Protein AF-A0AAP0B1M7-F1 (afdb_monomer_lite)

Radius of gyration: 27.4 Å; chains: 1; bounding box: 86×16×49 Å

Organism: NCBI:txid2320716

Sequence (120 aa):
MDHLMKEDKRSSLISQYDYFKKVPEESVANMFTRFSIIISELMGLDKKISLTEINNKILMCLPRSWDTRICAIRESRCQREITTKNHSRKLKSYELLLKTREPEDAMEKSSYSTKEKSIA

Secondary structure (DSSP, 8-state):
-HHHHHHHHHHHHHHHHHT----TTS-HHHHHHHHHHHHHHHHHTT----HHHHHHHHHHHS-GGGHHHHHHHHHHHHHHHHHHHHHHHHHHHHHHHHHT--S-----------------

Structure (mmCIF, N/CA/C/O backbone):
data_AF-A0AAP0B1M7-F1
#
_entry.id   AF-A0AAP0B1M7-F1
#
loop_
_atom_site.group_PDB
_atom_site.id
_atom_site.type_symbol
_atom_site.label_atom_id
_atom_site.label_alt_id
_atom_site.label_comp_id
_atom_site.label_asym_id
_atom_site.label_entity_id
_atom_site.label_seq_id
_atom_site.pdbx_PDB_ins_code
_atom_site.Cartn_x
_atom_site.Cartn_y
_atom_site.Cartn_z
_atom_site.occupancy
_atom_site.B_iso_or_equiv
_atom_site.auth_seq_id
_atom_site.auth_comp_id
_atom_site.auth_asym_id
_atom_site.auth_atom_id
_atom_site.pdbx_PDB_model_num
ATOM 1 N N . MET A 1 1 ? -27.618 2.652 20.403 1.00 57.16 1 MET A N 1
ATOM 2 C CA . MET A 1 1 ? -27.892 2.443 18.963 1.00 57.16 1 MET A CA 1
ATOM 3 C C . MET A 1 1 ? -26.771 3.006 18.094 1.00 57.16 1 MET A C 1
ATOM 5 O O . MET A 1 1 ? -26.334 2.310 17.188 1.00 57.16 1 MET A O 1
ATOM 9 N N . ASP A 1 2 ? -26.223 4.183 18.410 1.00 65.75 2 ASP A N 1
ATOM 10 C CA . ASP A 1 2 ? -25.216 4.862 17.571 1.00 65.75 2 ASP A CA 1
ATOM 11 C C . ASP A 1 2 ? -23.855 4.157 17.445 1.00 65.75 2 ASP A C 1
ATOM 13 O O . ASP A 1 2 ? -23.163 4.336 16.447 1.00 65.75 2 ASP A O 1
ATOM 17 N N . HIS A 1 3 ? -23.447 3.353 18.433 1.00 68.94 3 HIS A N 1
ATOM 18 C CA . HIS A 1 3 ? -22.153 2.658 18.389 1.00 68.94 3 HIS A CA 1
ATOM 19 C C . HIS A 1 3 ? -22.147 1.493 17.386 1.00 68.94 3 HIS A C 1
ATOM 21 O O . HIS A 1 3 ? -21.190 1.332 16.635 1.00 68.94 3 HIS A O 1
ATOM 27 N N . LEU A 1 4 ? -23.252 0.741 17.317 1.00 73.00 4 LEU A N 1
ATOM 28 C CA . LEU A 1 4 ? -23.401 -0.411 16.425 1.00 73.00 4 LEU A CA 1
ATOM 29 C C . LEU A 1 4 ? -23.435 0.033 14.953 1.00 73.00 4 LEU A C 1
ATOM 31 O O . LEU A 1 4 ? -22.738 -0.522 14.114 1.00 73.00 4 LEU A O 1
ATOM 35 N N . MET A 1 5 ? -24.135 1.136 14.661 1.00 75.06 5 MET A N 1
ATOM 36 C CA . MET A 1 5 ? -24.178 1.709 13.310 1.00 75.06 5 MET A CA 1
ATOM 37 C C . MET A 1 5 ? -22.813 2.231 12.838 1.00 75.06 5 MET A C 1
ATOM 39 O O . MET A 1 5 ? -22.479 2.126 11.656 1.00 75.06 5 MET A O 1
ATOM 43 N N . LYS A 1 6 ? -21.997 2.773 13.752 1.00 77.00 6 LYS A N 1
ATOM 44 C CA . LYS A 1 6 ? -20.619 3.190 13.445 1.00 77.00 6 LYS A CA 1
ATOM 45 C C . LYS A 1 6 ? -19.715 1.991 13.154 1.00 77.00 6 LYS A C 1
ATOM 47 O O . LYS A 1 6 ? -18.867 2.079 12.267 1.00 77.00 6 LYS A O 1
ATOM 52 N N . GLU A 1 7 ? -19.895 0.880 13.863 1.00 78.00 7 GLU A N 1
ATOM 53 C CA . GLU A 1 7 ? -19.150 -0.363 13.631 1.00 78.00 7 GLU A CA 1
ATOM 54 C C . GLU A 1 7 ? -19.550 -1.060 12.327 1.00 78.00 7 GLU A C 1
ATOM 56 O O . GLU A 1 7 ? -18.668 -1.484 11.574 1.00 78.00 7 GLU A O 1
ATOM 61 N N . ASP A 1 8 ? -20.840 -1.086 11.993 1.00 84.62 8 ASP A N 1
ATOM 62 C CA . ASP A 1 8 ? -21.336 -1.616 10.718 1.00 84.62 8 ASP A CA 1
ATOM 63 C C . ASP A 1 8 ? -20.825 -0.788 9.534 1.00 84.62 8 ASP A C 1
ATOM 65 O O . ASP A 1 8 ? -20.304 -1.324 8.548 1.00 84.62 8 ASP A O 1
ATOM 69 N N . LYS A 1 9 ? -20.882 0.546 9.652 1.00 85.25 9 LYS A N 1
ATOM 70 C CA . LYS A 1 9 ? -20.335 1.465 8.646 1.00 85.25 9 LYS A CA 1
ATOM 71 C C . LYS A 1 9 ? -18.826 1.274 8.484 1.00 85.25 9 LYS A C 1
ATOM 73 O O . LYS A 1 9 ? -18.341 1.215 7.353 1.00 85.25 9 LYS A O 1
ATOM 78 N N . ARG A 1 10 ? -18.087 1.113 9.588 1.00 83.94 10 ARG A N 1
ATOM 79 C CA . ARG A 1 10 ? -16.647 0.813 9.564 1.00 83.94 10 ARG A CA 1
ATOM 80 C C . ARG A 1 10 ? -16.371 -0.508 8.845 1.00 83.94 10 ARG A C 1
ATOM 82 O O . ARG A 1 10 ? -15.495 -0.546 7.987 1.00 83.94 10 ARG A O 1
ATOM 89 N N . SER A 1 11 ? -17.113 -1.567 9.155 1.00 86.19 11 SER A N 1
ATOM 90 C CA . SER A 1 11 ? -16.929 -2.895 8.549 1.00 86.19 11 SER A CA 1
ATOM 91 C C . SER A 1 11 ? -17.223 -2.893 7.045 1.00 86.19 11 SER A C 1
ATOM 93 O O . SER A 1 11 ? -16.469 -3.471 6.256 1.00 86.19 11 SER A O 1
ATOM 95 N N . SER A 1 12 ? -18.260 -2.162 6.626 1.00 89.25 12 SER A N 1
ATOM 96 C CA . SER A 1 12 ? -18.568 -1.937 5.209 1.00 89.25 12 SER A CA 1
ATOM 97 C C . SER A 1 12 ? -17.438 -1.191 4.491 1.00 89.25 12 SER A C 1
ATOM 99 O O . SER A 1 12 ? -16.990 -1.620 3.427 1.00 89.25 12 SER A O 1
ATOM 101 N N . LEU A 1 13 ? -16.911 -0.119 5.090 1.00 88.38 13 LEU A N 1
ATOM 102 C CA . LEU A 1 13 ? -15.799 0.648 4.519 1.00 88.38 13 LEU A CA 1
ATOM 103 C C . LEU A 1 13 ? -14.497 -0.150 4.449 1.00 88.38 13 LEU A C 1
ATOM 105 O O . LEU A 1 13 ? -13.771 -0.042 3.464 1.00 88.38 13 LEU A O 1
ATOM 109 N N . ILE A 1 14 ? -14.211 -0.976 5.459 1.00 85.69 14 ILE A N 1
ATOM 110 C CA . ILE A 1 14 ? -13.065 -1.893 5.440 1.00 85.69 14 ILE A CA 1
ATOM 111 C C . ILE A 1 14 ? -13.209 -2.887 4.291 1.00 85.69 14 ILE A C 1
ATOM 113 O O . ILE A 1 14 ? -12.255 -3.082 3.548 1.00 85.69 14 ILE A O 1
ATOM 117 N N . SER A 1 15 ? -14.402 -3.443 4.081 1.00 86.94 15 SER A N 1
ATOM 118 C CA . SER A 1 15 ? -14.649 -4.349 2.955 1.00 86.94 15 SER A CA 1
ATOM 119 C C . SER A 1 15 ? -14.455 -3.641 1.609 1.00 86.94 15 SER A C 1
ATOM 121 O O . SER A 1 15 ? -13.774 -4.157 0.725 1.00 86.94 15 SER A O 1
ATOM 123 N N . GLN A 1 16 ? -14.983 -2.423 1.452 1.00 86.06 16 GLN A N 1
ATOM 124 C CA . GLN A 1 16 ? -14.792 -1.624 0.233 1.00 86.06 16 GLN A CA 1
ATOM 125 C C . GLN A 1 16 ? -13.322 -1.274 -0.016 1.00 86.06 16 GLN A C 1
ATOM 127 O O . GLN A 1 16 ? -12.875 -1.291 -1.162 1.00 86.06 16 GLN A O 1
ATOM 132 N N . TYR A 1 17 ? -12.572 -0.983 1.047 1.00 85.12 17 TYR A N 1
ATOM 133 C CA . TYR A 1 17 ? -11.131 -0.778 0.994 1.00 85.12 17 TYR A CA 1
ATOM 134 C C . TYR A 1 17 ? -10.402 -2.064 0.593 1.00 85.12 17 TYR A C 1
ATOM 136 O O . TYR A 1 17 ? -9.534 -2.033 -0.279 1.00 85.12 17 TYR A O 1
ATOM 144 N N . ASP A 1 18 ? -10.761 -3.204 1.185 1.00 83.75 18 ASP A N 1
ATOM 145 C CA . ASP A 1 18 ? -10.053 -4.462 0.979 1.00 83.75 18 ASP A CA 1
ATOM 146 C C . ASP A 1 18 ? -10.199 -5.007 -0.434 1.00 83.75 18 ASP A C 1
ATOM 148 O O . ASP A 1 18 ? -9.187 -5.379 -1.038 1.00 83.75 18 ASP A O 1
ATOM 152 N N . TYR A 1 19 ? -11.413 -4.942 -0.979 1.00 84.50 19 TYR A N 1
ATOM 153 C CA . TYR A 1 19 ? -11.742 -5.359 -2.342 1.00 84.50 19 TYR A CA 1
ATOM 154 C C . TYR A 1 19 ? -11.628 -4.228 -3.375 1.00 84.50 19 TYR A C 1
ATOM 156 O O . TYR A 1 19 ? -12.064 -4.393 -4.521 1.00 84.50 19 TYR A O 1
ATOM 164 N N . PHE A 1 20 ? -11.052 -3.080 -2.999 1.00 85.81 20 PHE A N 1
ATOM 165 C CA . PHE A 1 20 ? -10.885 -1.961 -3.915 1.00 85.81 20 PHE A CA 1
ATOM 166 C C . PHE A 1 20 ? -10.052 -2.392 -5.125 1.00 85.81 20 PHE A C 1
ATOM 168 O O . PHE A 1 20 ? -8.954 -2.932 -4.998 1.00 85.81 20 PHE A O 1
ATOM 175 N N . LYS A 1 21 ? -10.569 -2.136 -6.323 1.00 82.94 21 LYS A N 1
ATOM 176 C CA . LYS A 1 21 ? -9.880 -2.408 -7.584 1.00 82.94 21 LYS A CA 1
ATOM 177 C C . LYS A 1 21 ? -10.177 -1.308 -8.582 1.00 82.94 21 LYS A C 1
ATOM 179 O O . LYS A 1 21 ? -11.229 -0.661 -8.505 1.00 82.94 21 LYS A O 1
ATOM 184 N N . LYS A 1 22 ? -9.259 -1.121 -9.529 1.00 82.94 22 LYS A N 1
ATOM 185 C CA . LYS A 1 22 ? -9.528 -0.252 -10.666 1.00 82.94 22 LYS A CA 1
ATOM 186 C C . LYS A 1 22 ? -10.651 -0.850 -11.524 1.00 82.94 22 LYS A C 1
ATOM 188 O O . LYS A 1 22 ? -10.590 -2.019 -11.907 1.00 82.94 22 LYS A O 1
ATOM 193 N N . VAL A 1 23 ? -11.649 -0.046 -11.862 1.00 85.19 23 VAL A N 1
ATOM 194 C CA . VAL A 1 23 ? -12.669 -0.374 -12.867 1.00 85.19 23 VAL A CA 1
ATOM 195 C C . VAL A 1 23 ? -12.048 -0.230 -14.269 1.00 85.19 23 VAL A C 1
ATOM 197 O O . VAL A 1 23 ? -11.315 0.732 -14.504 1.00 85.19 23 VAL A O 1
ATOM 200 N N . PRO A 1 24 ? -12.279 -1.148 -15.226 1.00 76.94 24 PRO A N 1
ATOM 201 C CA . PRO A 1 24 ? -11.624 -1.103 -16.539 1.00 76.94 24 PRO A CA 1
ATOM 202 C C . PRO A 1 24 ? -11.771 0.243 -17.266 1.00 76.94 24 PRO A C 1
ATOM 204 O O . PRO A 1 24 ? -10.777 0.773 -17.760 1.00 76.94 24 PRO A O 1
ATOM 207 N N . GLU A 1 25 ? -12.959 0.845 -17.210 1.00 85.12 25 GLU A N 1
ATOM 208 C CA . GLU A 1 25 ? -13.315 2.080 -17.928 1.00 85.12 25 GLU A CA 1
ATOM 209 C C . GLU A 1 25 ? -13.078 3.371 -17.132 1.00 85.12 25 GLU A C 1
ATOM 211 O O . GLU A 1 25 ? -13.220 4.468 -17.665 1.00 85.12 25 GLU A O 1
ATOM 216 N N . GLU A 1 26 ? -12.698 3.284 -15.854 1.00 86.12 26 GLU A N 1
ATOM 217 C CA . GLU A 1 26 ? -12.479 4.498 -15.067 1.00 86.12 26 GLU A CA 1
ATOM 218 C C . GLU A 1 26 ? -11.101 5.117 -15.321 1.00 86.12 26 GLU A C 1
ATOM 220 O O . GLU A 1 26 ? -10.097 4.419 -15.522 1.00 86.12 26 GLU A O 1
ATOM 225 N N . SER A 1 27 ? -11.034 6.445 -15.227 1.00 86.94 27 SER A N 1
ATOM 226 C CA . SER A 1 27 ? -9.765 7.164 -15.198 1.00 86.94 27 SER A CA 1
ATOM 227 C C . SER A 1 27 ? -9.036 6.927 -13.871 1.00 86.94 27 SER A C 1
ATOM 229 O O . SER A 1 27 ? -9.647 6.716 -12.822 1.00 86.94 27 SER A O 1
ATOM 231 N N . VAL A 1 28 ? -7.703 7.011 -13.897 1.00 83.12 28 VAL A N 1
ATOM 232 C CA . VAL A 1 28 ? -6.883 6.924 -12.678 1.00 83.12 28 VAL A CA 1
ATOM 233 C C . VAL A 1 28 ? -7.276 8.023 -11.681 1.00 83.12 28 VAL A C 1
ATOM 235 O O . VAL A 1 28 ? -7.379 7.749 -10.493 1.00 83.12 28 VAL A O 1
ATOM 238 N N . ALA A 1 29 ? -7.590 9.234 -12.151 1.00 86.38 29 ALA A N 1
ATOM 239 C CA . ALA A 1 29 ? -8.076 10.315 -11.292 1.00 86.38 29 ALA A CA 1
ATOM 240 C C . ALA A 1 29 ? -9.373 9.933 -10.557 1.00 86.38 29 ALA A C 1
ATOM 242 O O . ALA A 1 29 ? -9.457 10.090 -9.341 1.00 86.38 29 ALA A O 1
ATOM 243 N N . ASN A 1 30 ? -10.346 9.347 -11.263 1.00 88.50 30 ASN A N 1
ATOM 244 C CA . ASN A 1 30 ? -11.603 8.906 -10.655 1.00 88.50 30 ASN A CA 1
ATOM 245 C C . ASN A 1 30 ? -11.376 7.766 -9.654 1.00 88.50 30 ASN A C 1
ATOM 247 O O . ASN A 1 30 ? -11.981 7.765 -8.582 1.00 88.50 30 ASN A O 1
ATOM 251 N N . MET A 1 31 ? -10.466 6.835 -9.961 1.00 89.06 31 MET A N 1
ATOM 252 C CA . MET A 1 31 ? -10.035 5.797 -9.021 1.00 89.06 31 MET A CA 1
ATOM 253 C C . MET A 1 31 ? -9.477 6.418 -7.729 1.00 89.06 31 MET A C 1
ATOM 255 O O . MET A 1 31 ? -9.899 6.031 -6.639 1.00 89.06 31 MET A O 1
ATOM 259 N N . PHE A 1 32 ? -8.573 7.399 -7.832 1.00 86.50 32 PHE A N 1
ATOM 260 C CA . PHE A 1 32 ? -8.017 8.094 -6.666 1.00 86.50 32 PHE A CA 1
ATOM 261 C C . PHE A 1 32 ? -9.093 8.837 -5.871 1.00 86.50 32 PHE A C 1
ATOM 263 O O . PHE A 1 32 ? -9.092 8.745 -4.649 1.00 86.50 32 PHE A O 1
ATOM 270 N N . THR A 1 33 ? -10.042 9.509 -6.525 1.00 90.81 33 THR A N 1
ATOM 271 C CA . THR A 1 33 ? -11.149 10.188 -5.832 1.00 90.81 33 THR A CA 1
ATOM 272 C C . THR A 1 33 ? -11.993 9.206 -5.017 1.00 90.81 33 THR A C 1
ATOM 274 O O . THR A 1 33 ? -12.229 9.451 -3.834 1.00 90.81 33 THR A O 1
ATOM 277 N N . ARG A 1 34 ? -12.390 8.060 -5.595 1.00 91.25 34 ARG A N 1
ATOM 278 C CA . ARG A 1 34 ? -13.138 7.017 -4.862 1.00 91.25 34 ARG A CA 1
ATOM 279 C C . ARG A 1 34 ? -12.338 6.476 -3.676 1.00 91.25 34 ARG A C 1
ATOM 281 O O . ARG A 1 34 ? -12.892 6.280 -2.599 1.00 91.25 34 ARG A O 1
ATOM 288 N N . PHE A 1 35 ? -11.037 6.257 -3.863 1.00 88.88 35 PHE A N 1
ATOM 289 C CA . PHE A 1 35 ? -10.157 5.768 -2.805 1.00 88.88 35 PHE A CA 1
ATOM 290 C C . PHE A 1 35 ? -9.993 6.788 -1.668 1.00 88.88 35 PHE A C 1
ATOM 292 O O . PHE A 1 35 ? -10.107 6.427 -0.498 1.00 88.88 35 PHE A O 1
ATOM 299 N N . SER A 1 36 ? -9.796 8.066 -1.999 1.00 89.12 36 SER A N 1
ATOM 300 C CA . SER A 1 36 ? -9.684 9.154 -1.024 1.00 89.12 36 SER A CA 1
ATOM 301 C C . SER A 1 36 ? -10.942 9.292 -0.174 1.00 89.12 36 SER A C 1
ATOM 303 O O . SER A 1 36 ? -10.824 9.458 1.035 1.00 89.12 36 SER A O 1
ATOM 305 N N . ILE A 1 37 ? -12.134 9.145 -0.765 1.00 91.12 37 ILE A N 1
ATOM 306 C CA . ILE A 1 37 ? -13.402 9.161 -0.018 1.00 91.12 37 ILE A CA 1
ATOM 307 C C . ILE A 1 37 ? -13.424 8.045 1.038 1.00 91.12 37 ILE A C 1
ATOM 309 O O . ILE A 1 37 ? -13.704 8.315 2.203 1.00 91.12 37 ILE A O 1
ATOM 313 N N . ILE A 1 38 ? -13.047 6.813 0.670 1.00 89.69 38 ILE A N 1
ATOM 314 C CA . ILE A 1 38 ? -12.998 5.673 1.604 1.00 89.69 38 ILE A CA 1
ATOM 315 C C . ILE A 1 38 ? -12.008 5.937 2.749 1.00 89.69 38 ILE A C 1
ATOM 317 O O . ILE A 1 38 ? -12.326 5.679 3.911 1.00 89.69 38 ILE A O 1
ATOM 321 N N . ILE A 1 39 ? -10.819 6.469 2.445 1.00 88.56 39 ILE A N 1
ATOM 322 C CA . ILE A 1 39 ? -9.815 6.816 3.463 1.00 88.56 39 ILE A CA 1
ATOM 323 C C . ILE A 1 39 ? -10.331 7.911 4.396 1.00 88.56 39 ILE A C 1
ATOM 325 O O . ILE A 1 39 ? -10.220 7.769 5.612 1.00 88.56 39 ILE A O 1
ATOM 329 N N . SER A 1 40 ? -10.912 8.979 3.852 1.00 88.88 40 SER A N 1
ATOM 330 C CA . SER A 1 40 ? -11.475 10.076 4.639 1.00 88.88 40 SER A CA 1
ATOM 331 C C . SER A 1 40 ? -12.584 9.595 5.574 1.00 88.88 40 SER A C 1
ATOM 333 O O . SER A 1 40 ? -12.577 9.960 6.749 1.00 88.88 40 SER A O 1
ATOM 335 N N . GLU A 1 41 ? -13.486 8.728 5.100 1.00 89.25 41 GLU A N 1
ATOM 336 C CA . GLU A 1 41 ? -14.525 8.137 5.950 1.00 89.25 41 GLU A CA 1
ATOM 337 C C . GLU A 1 41 ? -13.933 7.227 7.040 1.00 89.25 41 GLU A C 1
ATOM 339 O O . GLU A 1 41 ? -14.367 7.287 8.190 1.00 89.25 41 GLU A O 1
ATOM 344 N N . LEU A 1 42 ? -12.909 6.423 6.729 1.00 88.56 42 LEU A N 1
ATOM 345 C CA . LEU A 1 42 ? -12.241 5.572 7.723 1.00 88.56 42 LEU A CA 1
ATOM 346 C C . LEU A 1 42 ? -11.501 6.388 8.793 1.00 88.56 42 LEU A C 1
ATOM 348 O O . LEU A 1 42 ? -11.600 6.063 9.978 1.00 88.56 42 LEU A O 1
ATOM 352 N N . MET A 1 43 ? -10.793 7.450 8.401 1.00 85.75 43 MET A N 1
ATOM 353 C CA . MET A 1 43 ? -10.129 8.357 9.344 1.00 85.75 43 MET A CA 1
ATOM 354 C C . MET A 1 43 ? -11.141 9.096 10.226 1.00 85.75 43 MET A C 1
ATOM 356 O O . MET A 1 43 ? -10.898 9.258 11.419 1.00 85.75 43 MET A O 1
ATOM 360 N N . GLY A 1 44 ? -12.296 9.481 9.671 1.00 85.06 44 GLY A N 1
ATOM 361 C CA . GLY A 1 44 ? -13.404 10.074 10.429 1.00 85.06 44 GLY A CA 1
ATOM 362 C C . GLY A 1 44 ? -14.042 9.128 11.456 1.00 85.06 44 GLY A C 1
ATOM 363 O O . GLY A 1 44 ? -14.724 9.585 12.368 1.00 85.06 44 GLY A O 1
ATOM 364 N N . LEU A 1 45 ? -13.795 7.818 11.345 1.00 85.62 45 LEU A N 1
ATOM 365 C CA . LEU A 1 45 ? -14.216 6.784 12.299 1.00 85.62 45 LEU A CA 1
ATOM 366 C C . LEU A 1 45 ? -13.090 6.367 13.267 1.00 85.62 45 LEU A C 1
ATOM 368 O O . LEU A 1 45 ? -13.110 5.240 13.780 1.00 85.62 45 LEU A O 1
ATOM 372 N N . ASP A 1 46 ? -12.116 7.256 13.496 1.00 80.62 46 ASP A N 1
ATOM 373 C CA . ASP A 1 46 ? -10.946 7.074 14.3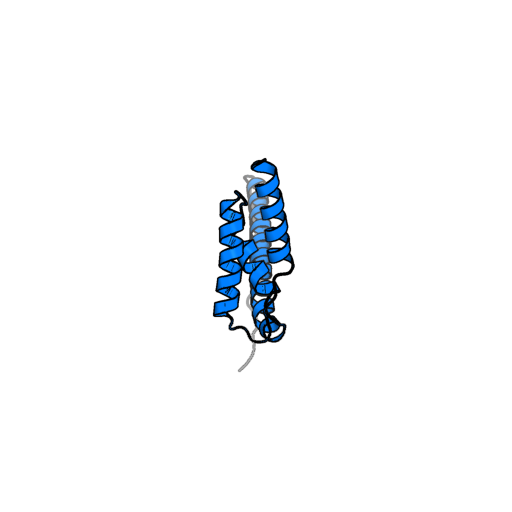72 1.00 80.62 46 ASP A CA 1
ATOM 374 C C . ASP A 1 46 ? -9.973 5.962 13.933 1.00 80.62 46 ASP A C 1
ATOM 376 O O . ASP A 1 46 ? -9.138 5.480 14.707 1.00 80.62 46 ASP A O 1
ATOM 380 N N . LYS A 1 47 ? -10.025 5.538 12.662 1.00 78.69 47 LYS A N 1
ATOM 381 C CA . LYS A 1 47 ? -9.038 4.591 12.136 1.00 78.69 47 LYS A CA 1
ATOM 382 C C . LYS A 1 47 ? -7.761 5.334 11.748 1.00 78.69 47 LYS A C 1
ATOM 384 O O . LYS A 1 47 ? -7.737 6.104 10.791 1.00 78.69 47 LYS A O 1
ATOM 389 N N . LYS A 1 48 ? -6.664 5.046 12.447 1.00 81.19 48 LYS A N 1
ATOM 390 C CA . LYS A 1 48 ? -5.328 5.510 12.052 1.00 81.19 48 LYS A CA 1
ATOM 391 C C . LYS A 1 48 ? -4.833 4.668 10.880 1.00 81.19 48 LYS A C 1
ATOM 393 O O . LYS A 1 48 ? -4.525 3.495 11.059 1.00 81.19 48 LYS A O 1
ATOM 398 N N . ILE A 1 49 ? -4.772 5.269 9.696 1.00 80.50 49 ILE A N 1
ATOM 399 C CA . ILE A 1 49 ? -4.179 4.661 8.502 1.00 80.50 49 ILE A CA 1
ATOM 400 C C . ILE A 1 49 ? -2.927 5.462 8.160 1.00 80.50 49 ILE A C 1
ATOM 402 O O . ILE A 1 49 ? -2.986 6.682 8.000 1.00 80.50 49 ILE A O 1
ATOM 406 N N . SER A 1 50 ? -1.781 4.794 8.072 1.00 84.25 50 SER A N 1
ATOM 407 C CA . SER A 1 50 ? -0.535 5.460 7.704 1.00 84.25 50 SER A CA 1
ATOM 408 C C . SER A 1 50 ? -0.475 5.749 6.201 1.00 84.25 50 SER A C 1
ATOM 410 O O . SER A 1 50 ? -1.003 5.005 5.372 1.00 84.25 50 SER A O 1
ATOM 412 N N . LEU A 1 51 ? 0.257 6.799 5.821 1.00 78.88 51 LEU A N 1
ATOM 413 C CA . LEU A 1 51 ? 0.499 7.125 4.411 1.00 78.88 51 LEU A CA 1
ATOM 414 C C . LEU A 1 51 ? 1.181 5.967 3.655 1.00 78.88 51 LEU A C 1
ATOM 416 O O . LEU A 1 51 ? 0.956 5.772 2.463 1.00 78.88 51 LEU A O 1
ATOM 420 N N . THR A 1 52 ? 1.998 5.171 4.347 1.00 77.44 52 THR A N 1
ATOM 421 C CA . THR A 1 52 ? 2.642 3.977 3.784 1.00 77.44 52 THR A CA 1
ATOM 422 C C . THR A 1 52 ? 1.623 2.896 3.427 1.00 77.44 52 THR A C 1
ATOM 424 O O . THR A 1 52 ? 1.706 2.329 2.339 1.00 77.44 52 THR A O 1
ATOM 427 N N . GLU A 1 53 ? 0.644 2.631 4.296 1.00 83.00 53 GLU A N 1
ATOM 428 C CA . GLU A 1 53 ? -0.428 1.660 4.028 1.00 83.00 53 GLU A CA 1
ATOM 429 C C . GLU A 1 53 ? -1.316 2.102 2.864 1.00 83.00 53 GLU A C 1
ATOM 431 O O . GLU A 1 53 ? -1.583 1.303 1.967 1.00 83.00 53 GLU A O 1
ATOM 436 N N . ILE A 1 54 ? -1.693 3.385 2.834 1.00 83.56 54 ILE A N 1
ATOM 437 C CA . ILE A 1 54 ? -2.455 4.009 1.740 1.00 83.56 54 ILE A CA 1
ATOM 438 C C . ILE A 1 54 ? -1.722 3.807 0.410 1.00 83.56 54 ILE A C 1
ATOM 440 O O . ILE A 1 54 ? -2.295 3.283 -0.546 1.00 83.56 54 ILE A O 1
ATOM 444 N N . ASN A 1 55 ? -0.435 4.163 0.360 1.00 81.50 55 ASN A N 1
ATOM 445 C CA . ASN A 1 55 ? 0.377 4.020 -0.847 1.00 81.50 55 ASN A CA 1
ATOM 446 C C . ASN A 1 55 ? 0.484 2.559 -1.288 1.00 81.50 55 ASN A C 1
ATOM 448 O O . ASN A 1 55 ? 0.268 2.256 -2.458 1.00 81.50 55 ASN A O 1
ATOM 452 N N . ASN A 1 56 ? 0.767 1.639 -0.363 1.00 81.94 56 ASN A N 1
ATOM 453 C CA . ASN A 1 56 ? 0.857 0.217 -0.688 1.00 81.94 56 ASN A CA 1
ATOM 454 C C . ASN A 1 56 ? -0.464 -0.324 -1.243 1.00 81.94 56 ASN A C 1
ATOM 456 O O . ASN A 1 56 ? -0.445 -1.081 -2.213 1.00 81.94 56 ASN A O 1
ATOM 460 N N . LYS A 1 57 ? -1.604 0.091 -0.682 1.00 83.12 57 LYS A N 1
ATOM 461 C CA . LYS A 1 57 ? -2.913 -0.364 -1.150 1.00 83.12 57 LYS A CA 1
ATOM 462 C C . LYS A 1 57 ? -3.216 0.125 -2.562 1.00 83.12 57 LYS A C 1
ATOM 464 O O . LYS A 1 57 ? -3.566 -0.690 -3.408 1.00 83.12 57 LYS A O 1
ATOM 469 N N . ILE A 1 58 ? -2.996 1.407 -2.854 1.00 82.06 58 ILE A N 1
ATOM 470 C CA . ILE A 1 58 ? -3.204 1.966 -4.202 1.00 82.06 58 ILE A CA 1
ATOM 471 C C . ILE A 1 58 ? -2.359 1.225 -5.239 1.00 82.06 58 ILE A C 1
ATOM 473 O O . ILE A 1 58 ? -2.853 0.886 -6.314 1.00 82.06 58 ILE A O 1
A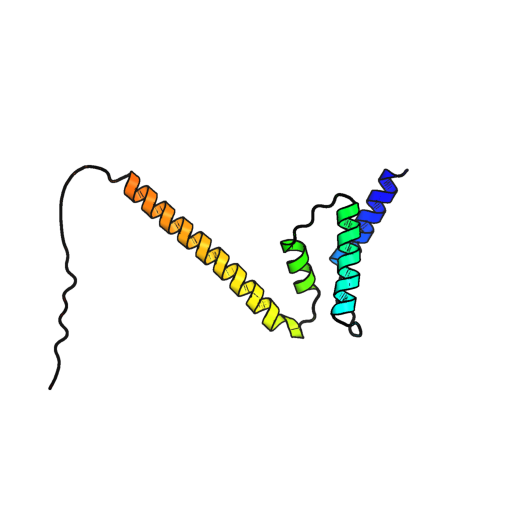TOM 477 N N . LEU A 1 59 ? -1.107 0.919 -4.893 1.00 77.88 59 LEU A N 1
ATOM 478 C CA . LEU A 1 59 ? -0.208 0.163 -5.760 1.00 77.88 59 LEU A CA 1
ATOM 479 C C . LEU A 1 59 ? -0.717 -1.264 -6.040 1.00 77.88 59 LEU A C 1
ATOM 481 O O . LEU A 1 59 ? -0.492 -1.765 -7.137 1.00 77.88 59 LEU A O 1
ATOM 485 N N . MET A 1 60 ? -1.425 -1.903 -5.099 1.00 78.12 60 MET A N 1
ATOM 486 C CA . MET A 1 60 ? -2.035 -3.232 -5.292 1.00 78.12 60 MET A CA 1
ATOM 487 C C . MET A 1 60 ? -3.330 -3.202 -6.116 1.00 78.12 60 MET A C 1
ATOM 489 O O . MET A 1 60 ? -3.698 -4.210 -6.713 1.00 78.12 60 MET A O 1
ATOM 493 N N . CYS A 1 61 ? -4.030 -2.068 -6.149 1.00 79.12 61 CYS A N 1
ATOM 494 C CA . CYS A 1 61 ? -5.311 -1.928 -6.845 1.00 79.12 61 CYS A CA 1
ATOM 495 C C . CYS A 1 61 ? -5.166 -1.572 -8.337 1.00 79.12 61 CYS A C 1
ATOM 497 O O . CYS A 1 61 ? -6.163 -1.576 -9.067 1.00 79.12 61 CYS A O 1
ATOM 499 N N . LEU A 1 62 ? -3.951 -1.233 -8.785 1.00 75.38 62 LEU A N 1
ATOM 500 C CA . LEU A 1 62 ? -3.644 -0.896 -10.174 1.00 75.38 62 LEU A CA 1
ATOM 501 C C . LEU A 1 62 ? -3.440 -2.164 -11.030 1.00 75.38 62 LEU A C 1
ATOM 503 O O . LEU A 1 62 ? -2.887 -3.154 -10.556 1.00 75.38 62 LEU A O 1
ATOM 507 N N . PRO A 1 63 ? -3.878 -2.161 -12.304 1.00 67.25 63 PRO A N 1
ATOM 508 C CA . PRO A 1 63 ? -3.764 -3.320 -13.186 1.00 67.25 63 PRO A CA 1
ATOM 509 C C . PRO A 1 63 ? -2.308 -3.664 -13.527 1.00 67.25 63 PRO A C 1
ATOM 511 O O . PRO A 1 63 ? -1.436 -2.796 -13.566 1.00 67.25 63 PRO A O 1
ATOM 514 N N . ARG A 1 64 ? -2.077 -4.935 -13.885 1.00 61.69 64 ARG A N 1
ATOM 515 C CA . ARG A 1 64 ? -0.752 -5.545 -14.111 1.00 61.69 64 ARG A CA 1
ATOM 516 C C . ARG A 1 64 ? 0.139 -4.816 -15.133 1.00 61.69 64 ARG A C 1
ATOM 518 O O . ARG A 1 64 ? 1.357 -4.884 -15.075 1.00 61.69 64 ARG A O 1
ATOM 525 N N . SER A 1 65 ? -0.455 -4.047 -16.040 1.00 61.81 65 SER A N 1
ATOM 526 C CA . SER A 1 65 ? 0.255 -3.150 -16.967 1.00 61.81 65 SER A CA 1
ATOM 527 C C . SER A 1 65 ? 1.085 -2.053 -16.273 1.00 61.81 65 SER A C 1
ATOM 529 O O . SER A 1 65 ? 2.010 -1.510 -16.870 1.00 61.81 65 SER A O 1
ATOM 531 N N . TRP A 1 66 ? 0.765 -1.708 -15.022 1.00 64.81 66 TRP A N 1
ATOM 532 C CA . TRP A 1 66 ? 1.537 -0.776 -14.188 1.00 64.81 66 TRP A CA 1
ATOM 533 C C . TRP A 1 66 ? 2.529 -1.500 -13.260 1.00 64.81 66 TRP A C 1
ATOM 535 O O . TRP A 1 66 ? 3.391 -0.857 -12.659 1.00 64.81 66 TRP A O 1
ATOM 545 N N . ASP A 1 67 ? 2.450 -2.830 -13.190 1.00 61.53 67 ASP A N 1
ATOM 546 C CA . ASP A 1 67 ? 3.168 -3.686 -12.240 1.00 61.53 67 ASP A CA 1
ATOM 547 C C . ASP A 1 67 ? 4.683 -3.603 -12.423 1.00 61.53 67 ASP A C 1
ATOM 549 O O . ASP A 1 67 ? 5.398 -3.489 -11.443 1.00 61.53 67 ASP A O 1
ATOM 553 N N . THR A 1 68 ? 5.206 -3.516 -13.652 1.00 59.44 68 THR A N 1
ATOM 554 C CA . THR A 1 68 ? 6.664 -3.417 -13.880 1.00 59.44 68 THR A CA 1
ATOM 555 C C . THR A 1 68 ? 7.277 -2.165 -13.241 1.00 59.44 68 THR A C 1
ATOM 557 O O . THR A 1 68 ? 8.335 -2.237 -12.616 1.00 59.44 68 THR A O 1
ATOM 560 N N . ARG A 1 69 ? 6.602 -1.009 -13.337 1.00 64.31 69 ARG A N 1
ATOM 561 C CA . ARG A 1 69 ? 7.070 0.238 -12.702 1.00 64.31 69 ARG A CA 1
ATOM 562 C C . ARG A 1 69 ? 6.847 0.216 -11.191 1.00 64.31 69 ARG A C 1
ATOM 564 O O . ARG A 1 69 ? 7.701 0.680 -10.441 1.00 64.31 69 ARG A O 1
ATOM 571 N N . ILE A 1 70 ? 5.730 -0.346 -10.738 1.00 65.62 70 ILE A N 1
ATOM 572 C CA . ILE A 1 70 ? 5.389 -0.447 -9.315 1.00 65.62 70 ILE A CA 1
ATOM 573 C C . ILE A 1 70 ? 6.304 -1.436 -8.582 1.00 65.62 70 ILE A C 1
ATOM 575 O O . ILE A 1 70 ? 6.799 -1.113 -7.503 1.00 65.62 70 ILE A O 1
ATOM 579 N N . CYS A 1 71 ? 6.592 -2.593 -9.177 1.00 62.75 71 CYS A N 1
ATOM 580 C CA . CYS A 1 71 ? 7.548 -3.579 -8.685 1.00 62.75 71 CYS A CA 1
ATOM 581 C C . CYS A 1 71 ? 8.941 -2.968 -8.543 1.00 62.75 71 CYS A C 1
ATOM 583 O O . CYS A 1 71 ? 9.514 -3.065 -7.464 1.00 62.75 71 CYS A O 1
ATOM 585 N N . ALA A 1 72 ? 9.434 -2.235 -9.547 1.00 67.50 72 ALA A N 1
ATOM 586 C CA . ALA A 1 72 ? 10.721 -1.540 -9.452 1.00 67.50 72 ALA A CA 1
ATOM 587 C C . ALA A 1 72 ? 10.757 -0.505 -8.304 1.00 67.50 72 ALA A C 1
ATOM 589 O O . ALA A 1 72 ? 11.750 -0.385 -7.578 1.00 67.50 72 ALA A O 1
ATOM 590 N N . ILE A 1 73 ? 9.658 0.222 -8.073 1.00 72.06 73 ILE A N 1
ATOM 591 C CA . ILE A 1 73 ? 9.538 1.157 -6.940 1.00 72.06 73 ILE A CA 1
ATOM 592 C C . ILE A 1 73 ? 9.533 0.405 -5.597 1.00 72.06 73 ILE A C 1
ATOM 594 O O . ILE A 1 73 ? 10.161 0.856 -4.635 1.00 72.06 73 ILE A O 1
ATOM 598 N N . ARG A 1 74 ? 8.853 -0.743 -5.513 1.00 67.19 74 ARG A N 1
ATOM 599 C CA . ARG A 1 74 ? 8.801 -1.578 -4.300 1.00 67.19 74 ARG A CA 1
ATOM 600 C C . ARG A 1 74 ? 10.156 -2.210 -3.990 1.00 67.19 74 ARG A C 1
ATOM 602 O O . ARG A 1 74 ? 10.613 -2.151 -2.849 1.00 67.19 74 ARG A O 1
ATOM 609 N N . GLU A 1 75 ? 10.805 -2.761 -5.006 1.00 69.00 75 GLU A N 1
ATOM 610 C CA . GLU A 1 75 ? 12.094 -3.439 -4.904 1.00 69.00 75 GLU A CA 1
ATOM 611 C C . GLU A 1 75 ? 13.209 -2.459 -4.528 1.00 69.00 75 GLU A C 1
ATOM 613 O O . GLU A 1 75 ? 13.935 -2.702 -3.567 1.00 69.00 75 GLU A O 1
ATOM 618 N N . SER A 1 76 ? 13.258 -1.279 -5.155 1.00 71.19 76 SER A N 1
ATOM 619 C CA . SER A 1 76 ? 14.220 -0.226 -4.792 1.00 71.19 76 SER A CA 1
ATOM 620 C C . SER A 1 76 ? 14.014 0.336 -3.376 1.00 71.19 76 SER A C 1
ATOM 622 O O . SER A 1 76 ? 14.984 0.692 -2.702 1.00 71.19 76 SER A O 1
ATOM 624 N N . ARG A 1 77 ? 12.771 0.421 -2.872 1.00 73.94 77 ARG A N 1
ATOM 625 C CA . ARG A 1 77 ? 12.507 0.785 -1.464 1.00 73.94 77 ARG A CA 1
ATOM 626 C C . ARG A 1 77 ? 12.985 -0.304 -0.502 1.00 73.94 77 ARG A C 1
ATOM 628 O O . ARG A 1 77 ? 13.732 0.012 0.420 1.00 73.94 77 ARG A O 1
ATOM 635 N N . CYS A 1 78 ? 12.629 -1.563 -0.753 1.00 65.69 78 CYS A N 1
ATOM 636 C CA . CYS A 1 78 ? 13.051 -2.695 0.076 1.00 65.69 78 CYS A CA 1
ATOM 637 C C . CYS A 1 78 ? 14.584 -2.839 0.099 1.00 65.69 78 CYS A C 1
ATOM 639 O O . CYS A 1 78 ? 15.189 -2.969 1.163 1.00 65.69 78 CYS A O 1
ATOM 641 N N . GLN A 1 79 ? 15.238 -2.705 -1.058 1.00 70.44 79 GLN A N 1
ATOM 642 C CA . GLN A 1 79 ? 16.694 -2.744 -1.178 1.00 70.44 79 GLN A CA 1
ATOM 643 C C . GLN A 1 79 ? 17.371 -1.610 -0.396 1.00 70.44 79 GLN A C 1
ATOM 645 O O . GLN A 1 79 ? 18.366 -1.855 0.292 1.00 70.44 79 GLN A O 1
ATOM 650 N N . ARG A 1 80 ? 16.826 -0.383 -0.430 1.00 72.94 80 ARG A N 1
ATOM 651 C CA . ARG A 1 80 ? 17.317 0.739 0.394 1.00 72.94 80 ARG A CA 1
ATOM 652 C C . ARG A 1 80 ? 17.157 0.480 1.892 1.00 72.94 80 ARG A C 1
ATOM 654 O O . ARG A 1 80 ? 18.075 0.788 2.655 1.00 72.94 80 ARG A O 1
ATOM 661 N N . GLU A 1 81 ? 16.046 -0.115 2.321 1.00 73.38 81 GLU A N 1
ATOM 662 C CA . GLU A 1 81 ? 15.826 -0.479 3.728 1.00 73.38 81 GLU A CA 1
ATOM 663 C C . GLU A 1 81 ? 16.782 -1.582 4.202 1.00 73.38 81 GLU A C 1
ATOM 665 O O . GLU A 1 81 ? 17.379 -1.454 5.274 1.00 73.38 81 GLU A O 1
ATOM 670 N N . ILE A 1 82 ? 16.980 -2.636 3.400 1.00 79.75 82 ILE A N 1
ATOM 671 C CA . ILE A 1 82 ? 17.942 -3.716 3.680 1.00 79.75 82 ILE A CA 1
ATOM 672 C C . ILE A 1 82 ? 19.361 -3.147 3.761 1.00 79.75 82 ILE A C 1
ATOM 674 O O . ILE A 1 82 ? 20.089 -3.423 4.714 1.00 79.75 82 ILE A O 1
ATOM 678 N N . THR A 1 83 ? 19.736 -2.302 2.801 1.00 86.06 83 THR A N 1
ATOM 679 C CA . THR A 1 83 ? 21.055 -1.660 2.750 1.00 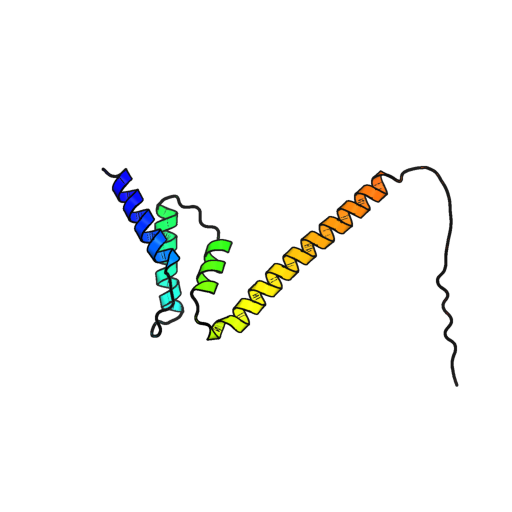86.06 83 THR A CA 1
ATOM 680 C C . THR A 1 83 ? 21.294 -0.790 3.984 1.00 86.06 83 THR A C 1
ATOM 682 O O . THR A 1 83 ? 22.318 -0.930 4.650 1.00 86.06 83 THR A O 1
ATOM 685 N N . THR A 1 84 ? 20.319 0.039 4.365 1.00 83.75 84 THR A N 1
ATOM 686 C CA . THR A 1 84 ? 20.390 0.884 5.571 1.00 83.75 84 THR A CA 1
ATOM 687 C C . THR A 1 84 ? 20.517 0.051 6.850 1.00 83.75 84 THR A C 1
ATOM 689 O O . THR A 1 84 ? 21.391 0.321 7.679 1.00 83.75 84 THR A O 1
ATOM 692 N N . LYS A 1 85 ? 19.704 -1.003 7.010 1.00 86.81 85 LYS A N 1
ATOM 693 C CA . LYS A 1 85 ? 19.787 -1.924 8.161 1.00 86.81 85 LYS A CA 1
ATOM 694 C C . LYS A 1 85 ? 21.142 -2.637 8.222 1.00 86.81 85 LYS A C 1
ATOM 696 O O . LYS A 1 85 ? 21.716 -2.765 9.304 1.00 86.81 85 LYS A O 1
ATOM 701 N N . ASN A 1 86 ? 21.679 -3.056 7.077 1.00 87.75 86 ASN A N 1
ATOM 702 C CA . ASN A 1 86 ? 22.986 -3.707 6.985 1.00 87.75 86 ASN A CA 1
ATOM 703 C C . ASN A 1 86 ? 24.129 -2.756 7.347 1.00 87.75 86 ASN A C 1
ATOM 705 O O . ASN A 1 86 ? 25.018 -3.145 8.104 1.00 87.75 86 ASN A O 1
ATOM 709 N N . HIS A 1 87 ? 24.093 -1.511 6.867 1.00 86.44 87 HIS A N 1
ATOM 710 C CA . HIS A 1 87 ? 25.065 -0.490 7.257 1.00 86.44 87 HIS A CA 1
ATOM 711 C C . HIS A 1 87 ? 25.004 -0.198 8.756 1.00 86.44 87 HIS A C 1
ATOM 713 O O . HIS A 1 87 ? 26.038 -0.226 9.418 1.00 86.44 87 HIS A O 1
ATOM 719 N N . SER A 1 88 ? 23.806 -0.016 9.317 1.00 89.81 88 SER A N 1
ATOM 720 C CA . SER A 1 88 ? 23.639 0.193 10.760 1.00 89.81 88 SER A CA 1
ATOM 721 C C . SER A 1 88 ? 24.188 -0.980 11.578 1.00 89.81 88 SER A C 1
ATOM 723 O O . SER A 1 88 ? 24.892 -0.763 12.561 1.00 89.81 88 SER A O 1
ATOM 725 N N . ARG A 1 89 ? 23.937 -2.228 11.155 1.00 91.06 89 ARG A N 1
ATOM 726 C CA . ARG A 1 89 ? 24.490 -3.420 11.816 1.00 91.06 89 ARG A CA 1
ATOM 727 C C . ARG A 1 89 ? 26.021 -3.427 11.775 1.00 91.06 89 ARG A C 1
ATOM 729 O O . ARG A 1 89 ? 26.635 -3.624 12.816 1.00 91.06 89 ARG A O 1
ATOM 736 N N . LYS A 1 90 ? 26.629 -3.168 10.609 1.00 91.38 90 LYS A N 1
ATOM 737 C CA . LYS A 1 90 ? 28.095 -3.094 10.461 1.00 91.38 90 LYS A CA 1
ATOM 738 C C . LYS A 1 90 ? 28.706 -2.009 11.351 1.00 91.38 90 LYS A C 1
ATOM 740 O O . LYS A 1 90 ? 29.693 -2.273 12.028 1.00 91.38 90 LYS A O 1
ATOM 745 N N . LEU A 1 91 ? 28.098 -0.822 11.389 1.00 90.75 91 LEU A N 1
ATOM 746 C CA . LEU A 1 91 ? 28.557 0.286 12.230 1.00 90.75 91 LEU A CA 1
ATOM 747 C C . LEU A 1 91 ? 28.472 -0.054 13.720 1.00 90.75 91 LEU A C 1
ATOM 749 O O . LEU A 1 91 ? 29.438 0.169 14.436 1.00 90.75 91 LEU A O 1
ATOM 753 N N . LYS A 1 92 ? 27.372 -0.667 14.175 1.00 90.62 92 LYS A N 1
ATOM 754 C CA . LYS A 1 92 ? 27.232 -1.121 15.570 1.00 90.62 92 LYS A CA 1
ATOM 755 C C . LYS A 1 92 ? 28.271 -2.178 15.948 1.00 90.62 92 LYS A C 1
ATOM 757 O O . LYS A 1 92 ? 28.804 -2.138 17.051 1.00 90.62 92 LYS A O 1
ATOM 762 N N . SER A 1 93 ? 28.576 -3.112 15.044 1.00 89.69 93 SER A N 1
ATOM 763 C CA . SER A 1 93 ? 29.646 -4.095 15.259 1.00 89.69 93 SER A CA 1
ATOM 764 C C . SER A 1 93 ? 31.019 -3.431 15.372 1.00 89.69 93 SER A C 1
ATOM 766 O O . SER A 1 93 ? 31.815 -3.825 16.220 1.00 89.69 93 SER A O 1
ATOM 768 N N . TYR A 1 94 ? 31.286 -2.410 14.556 1.00 87.94 94 TYR A N 1
ATOM 769 C CA . TYR A 1 94 ? 32.525 -1.640 14.631 1.00 87.94 94 TYR A CA 1
ATOM 770 C C . TYR A 1 94 ? 32.612 -0.809 15.919 1.00 87.94 94 TYR A C 1
ATOM 772 O O . TYR A 1 94 ? 33.637 -0.823 16.589 1.00 87.94 94 TYR A O 1
ATOM 780 N N . GLU A 1 95 ? 31.523 -0.152 16.318 1.00 89.62 95 GLU A N 1
ATOM 781 C CA . GLU A 1 95 ? 31.437 0.595 17.577 1.00 89.62 95 GLU A CA 1
ATOM 782 C C . GLU A 1 95 ? 31.683 -0.310 18.796 1.00 89.62 95 GLU 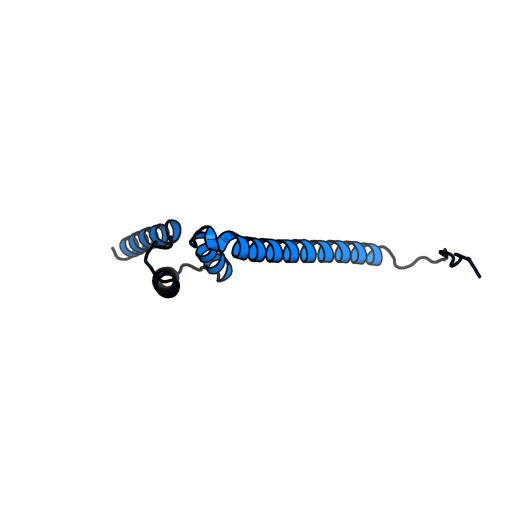A C 1
ATOM 784 O O . GLU A 1 95 ? 32.402 0.077 19.715 1.00 89.62 95 GLU A O 1
ATOM 789 N N . LEU A 1 96 ? 31.137 -1.532 18.798 1.00 87.00 96 LEU A N 1
ATOM 790 C CA . LEU A 1 96 ? 31.392 -2.513 19.855 1.00 87.00 96 LEU A CA 1
ATOM 791 C C . LEU A 1 96 ? 32.869 -2.926 19.901 1.00 87.00 96 LEU A C 1
ATOM 793 O O . LEU A 1 96 ? 33.445 -2.972 20.984 1.00 87.00 96 LEU A O 1
ATOM 797 N N . LEU A 1 97 ? 33.481 -3.169 18.737 1.00 84.25 97 LEU A N 1
ATOM 798 C CA . LEU A 1 97 ? 34.903 -3.502 18.633 1.00 84.25 97 LEU A CA 1
ATOM 799 C C . LEU A 1 97 ? 35.795 -2.372 19.167 1.00 84.25 97 LEU A C 1
ATOM 801 O O . LEU A 1 97 ? 36.772 -2.647 19.863 1.00 84.25 97 LEU A O 1
ATOM 805 N N . LEU A 1 98 ? 35.448 -1.117 18.866 1.00 82.44 98 LEU A N 1
ATOM 806 C CA . LEU A 1 98 ? 36.145 0.058 19.390 1.00 82.44 98 LEU A CA 1
ATOM 807 C C . LEU A 1 98 ? 35.999 0.175 20.910 1.00 82.44 98 LEU A C 1
ATOM 809 O O . LEU A 1 98 ? 36.981 0.423 21.593 1.00 82.44 98 LEU A O 1
ATOM 813 N N . LYS A 1 99 ? 34.808 -0.074 21.468 1.00 74.25 99 LYS A N 1
ATOM 814 C CA . LYS A 1 99 ? 34.591 -0.022 22.927 1.00 74.25 99 LYS A CA 1
ATOM 815 C C . LYS A 1 99 ? 35.308 -1.133 23.693 1.00 74.25 99 LYS A C 1
ATOM 817 O O . LYS A 1 99 ? 35.620 -0.952 24.862 1.00 74.25 99 LYS A O 1
ATOM 822 N N . THR A 1 100 ? 35.578 -2.269 23.054 1.00 64.12 100 THR A N 1
ATOM 823 C CA . THR A 1 100 ? 36.444 -3.322 23.617 1.00 64.12 100 THR A CA 1
ATOM 824 C C . THR A 1 100 ? 37.938 -3.044 23.443 1.00 64.12 100 THR A C 1
ATOM 826 O O . THR A 1 100 ? 38.753 -3.830 23.915 1.00 64.12 100 THR A O 1
ATOM 829 N N . ARG A 1 101 ? 38.311 -1.961 22.754 1.00 58.66 101 ARG A N 1
ATOM 830 C CA . ARG A 1 101 ? 39.696 -1.580 22.479 1.00 58.66 101 ARG A CA 1
ATOM 831 C C . ARG A 1 101 ? 39.955 -0.146 22.927 1.00 58.66 101 ARG A C 1
ATOM 833 O O . ARG A 1 101 ? 40.064 0.709 22.066 1.00 58.66 101 ARG A O 1
ATOM 840 N N . GLU A 1 102 ? 40.104 0.089 24.228 1.00 51.53 102 GLU A N 1
ATOM 841 C CA . GLU A 1 102 ? 41.085 1.051 24.768 1.00 51.53 102 GLU A CA 1
ATOM 842 C C . GLU A 1 102 ? 41.393 0.719 26.247 1.00 51.53 102 GLU A C 1
ATOM 844 O O . GLU A 1 102 ? 40.443 0.491 26.999 1.00 51.53 102 GLU A O 1
ATOM 849 N N . PRO A 1 103 ? 42.658 0.768 26.720 1.00 54.66 103 PRO A N 1
ATOM 850 C CA . PRO A 1 103 ? 43.928 0.753 25.985 1.00 54.66 103 PRO A CA 1
ATOM 851 C C . PRO A 1 103 ? 44.907 -0.320 26.517 1.00 54.66 103 PRO A C 1
ATOM 853 O O . PRO A 1 103 ? 45.189 -0.383 27.708 1.00 54.66 103 PRO A O 1
ATOM 856 N N . GLU A 1 104 ? 45.503 -1.115 25.631 1.00 44.25 104 GLU A N 1
ATOM 857 C CA . GLU A 1 104 ? 46.844 -1.653 25.882 1.00 44.25 104 GLU A CA 1
ATOM 858 C C . GLU A 1 104 ? 47.581 -1.750 24.541 1.00 44.25 104 GLU A C 1
ATOM 860 O O . GLU A 1 104 ? 47.003 -2.106 23.513 1.00 44.25 104 GLU A O 1
ATOM 865 N N . ASP A 1 105 ? 48.817 -1.280 24.567 1.00 46.44 105 ASP A N 1
ATOM 866 C CA . ASP A 1 105 ? 49.659 -0.848 23.462 1.00 46.44 105 ASP A CA 1
ATOM 867 C C . ASP A 1 105 ? 49.924 -1.839 22.309 1.00 46.44 105 ASP A C 1
ATOM 869 O O . ASP A 1 105 ? 49.856 -3.057 22.442 1.00 46.44 105 ASP A O 1
ATOM 873 N N . ALA A 1 106 ? 50.413 -1.224 21.220 1.00 43.91 106 ALA A N 1
ATOM 874 C CA . ALA A 1 106 ? 51.384 -1.728 20.238 1.00 43.91 106 ALA A CA 1
ATOM 875 C C . ALA A 1 106 ? 50.875 -2.277 18.884 1.00 43.91 106 ALA A C 1
ATOM 877 O O . ALA A 1 106 ? 50.202 -3.295 18.794 1.00 43.91 106 ALA A O 1
ATOM 878 N N . MET A 1 107 ? 51.304 -1.565 17.823 1.00 45.66 107 MET A N 1
ATOM 879 C CA . MET A 1 107 ? 52.087 -2.063 16.668 1.00 45.66 107 MET A CA 1
ATOM 880 C C . MET A 1 107 ? 51.562 -3.343 15.974 1.00 45.66 107 MET A C 1
ATOM 882 O O . MET A 1 107 ? 51.438 -4.393 16.572 1.00 45.66 107 MET A O 1
ATOM 886 N N . GLU A 1 108 ? 51.309 -3.403 14.669 1.00 43.50 108 GLU A N 1
ATOM 887 C CA . GLU A 1 108 ? 52.287 -3.163 13.615 1.00 43.50 108 GLU A CA 1
ATOM 888 C C . GLU A 1 108 ? 51.629 -3.326 12.229 1.00 43.50 108 GLU A C 1
ATOM 890 O O . GLU A 1 108 ? 50.557 -3.900 12.046 1.00 43.50 108 GLU A O 1
ATOM 895 N N . LYS A 1 109 ? 52.335 -2.760 11.260 1.00 52.22 109 LYS A N 1
ATOM 896 C CA . LYS A 1 109 ? 52.105 -2.617 9.829 1.00 52.22 109 LYS A CA 1
ATOM 897 C C . LYS A 1 109 ? 51.874 -3.938 9.084 1.00 52.22 109 LYS A C 1
ATOM 899 O O . LYS A 1 109 ? 52.477 -4.950 9.402 1.00 52.22 109 LYS A O 1
ATOM 904 N N . SER A 1 110 ? 51.161 -3.854 7.960 1.00 40.41 110 SER A N 1
ATOM 905 C CA . SER A 1 110 ? 51.497 -4.579 6.719 1.00 40.41 110 SER A CA 1
ATOM 906 C C . SER A 1 110 ? 50.688 -3.965 5.567 1.00 40.41 110 SER A C 1
ATOM 908 O O . SER A 1 110 ? 49.482 -4.159 5.466 1.00 40.41 110 SER A O 1
ATOM 910 N N . SER A 1 111 ? 51.204 -2.944 4.877 1.00 47.41 111 SER A N 1
ATOM 911 C CA . SER A 1 111 ? 51.911 -3.071 3.591 1.00 47.41 111 SER A CA 1
ATOM 912 C C . SER A 1 111 ? 51.272 -4.069 2.615 1.00 47.41 111 SER A C 1
ATOM 914 O O . SER A 1 111 ? 51.635 -5.241 2.607 1.00 47.41 111 SER A O 1
ATOM 916 N N . TYR A 1 112 ? 50.413 -3.586 1.712 1.00 38.00 112 TYR A N 1
ATOM 917 C CA . TYR A 1 112 ? 50.285 -4.207 0.393 1.00 38.00 112 TYR A CA 1
ATOM 918 C C . TYR A 1 112 ? 50.973 -3.324 -0.645 1.00 38.00 112 TYR A C 1
ATOM 920 O O . TYR A 1 112 ? 50.697 -2.136 -0.794 1.00 38.00 112 TYR A O 1
ATOM 928 N N . SER A 1 113 ? 51.969 -3.954 -1.255 1.00 42.50 113 SER A N 1
ATOM 929 C CA . SER A 1 113 ? 53.025 -3.423 -2.098 1.00 42.50 113 SER A CA 1
ATOM 930 C C . SER A 1 113 ? 52.523 -3.094 -3.502 1.00 42.50 113 SER A C 1
ATOM 932 O O . SER A 1 113 ? 52.085 -3.977 -4.234 1.00 42.50 113 SER A O 1
ATOM 934 N N . THR A 1 114 ? 52.702 -1.842 -3.916 1.00 42.31 114 THR A N 1
ATOM 935 C CA . THR A 1 114 ? 52.715 -1.413 -5.318 1.00 42.31 114 THR A CA 1
ATOM 936 C C . THR A 1 114 ? 53.913 -2.030 -6.032 1.00 42.31 114 THR A C 1
ATOM 938 O O . THR A 1 114 ? 55.011 -1.523 -5.832 1.00 42.31 114 THR A O 1
ATOM 941 N N . LYS A 1 115 ? 53.728 -3.061 -6.871 1.00 47.28 115 LYS A N 1
ATOM 942 C CA . LYS A 1 115 ? 54.555 -3.323 -8.072 1.00 47.28 115 LYS A CA 1
ATOM 943 C C . LYS A 1 115 ? 53.791 -4.214 -9.057 1.00 47.28 115 LYS A C 1
ATOM 945 O O . LYS A 1 115 ? 53.854 -5.429 -8.939 1.00 47.28 115 LYS A O 1
ATOM 950 N N . GLU A 1 116 ? 53.210 -3.624 -10.095 1.00 42.22 116 GLU A N 1
ATOM 951 C CA . GLU A 1 116 ? 53.199 -4.275 -11.408 1.00 42.22 116 GLU A CA 1
ATOM 952 C C . GLU A 1 116 ? 53.944 -3.372 -12.391 1.00 42.22 116 GLU A C 1
ATOM 954 O O . GLU A 1 116 ? 53.497 -2.296 -12.780 1.00 42.22 116 GLU A O 1
ATOM 959 N N . LYS A 1 117 ? 55.174 -3.808 -12.681 1.00 49.59 117 LYS A N 1
ATOM 960 C CA . LYS A 1 117 ? 55.973 -3.404 -13.835 1.00 49.59 117 LYS A CA 1
AT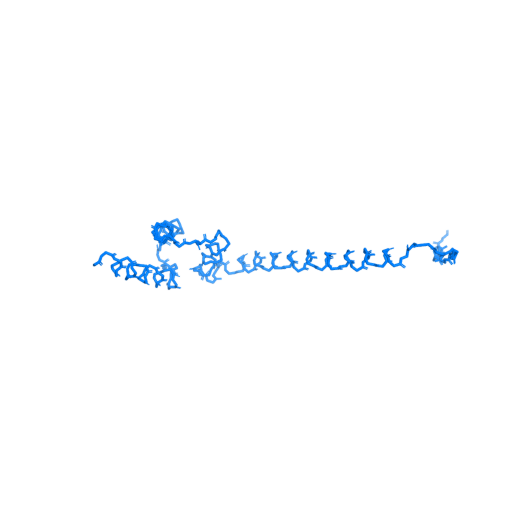OM 961 C C . LYS A 1 117 ? 55.338 -4.010 -15.081 1.00 49.59 117 LYS A C 1
ATOM 963 O O . LYS A 1 117 ? 54.964 -5.179 -15.002 1.00 49.59 117 LYS A O 1
ATOM 968 N N . SER A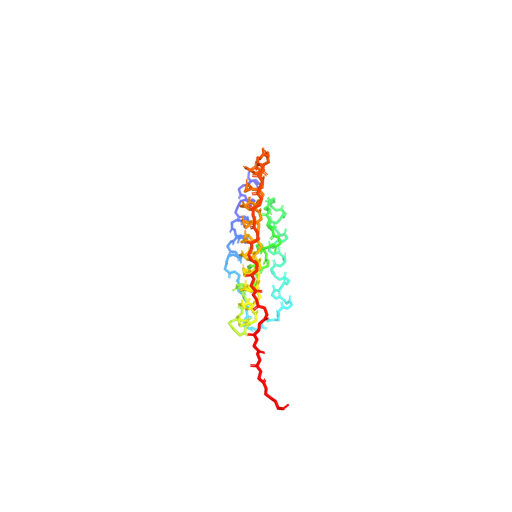 1 118 ? 55.372 -3.274 -16.196 1.00 48.84 118 SER A N 1
ATOM 969 C CA . SER A 1 118 ? 55.553 -3.733 -17.595 1.00 48.84 118 SER A CA 1
ATOM 970 C C . SER A 1 118 ? 54.854 -2.752 -18.550 1.00 48.84 118 SER A C 1
ATOM 972 O O . SER A 1 118 ? 53.757 -2.327 -18.227 1.00 48.84 118 SER A O 1
ATOM 974 N N . ILE A 1 119 ? 55.323 -2.326 -19.725 1.00 44.78 119 ILE A N 1
ATOM 975 C CA . ILE A 1 119 ? 56.482 -2.557 -20.608 1.00 44.78 119 ILE A CA 1
ATOM 976 C C . ILE A 1 119 ? 56.437 -1.373 -21.604 1.00 44.78 119 ILE A C 1
ATOM 978 O O . ILE A 1 119 ? 55.341 -1.059 -22.068 1.00 44.78 119 ILE A O 1
ATOM 982 N N . ALA A 1 120 ? 57.583 -0.764 -21.933 1.00 39.94 120 ALA A N 1
ATOM 983 C CA . ALA A 1 120 ? 58.009 -0.311 -23.274 1.00 39.94 120 ALA A CA 1
ATOM 984 C C . ALA A 1 120 ? 59.268 0.558 -23.148 1.00 39.94 120 ALA A C 1
ATOM 986 O O . ALA A 1 120 ? 59.201 1.587 -22.440 1.00 39.94 120 ALA A O 1
#

InterPro domains:
  IPR061502 Copia/RE1/RE2-like, N-terminal domain [PF14223] (9-86)

Foldseek 3Di:
DVVVVLVVVLVVLVVCLVPQADDPPDDPVVSVVVLVVSVVSNVVSVDDDDPVNSVVSSLVRYDPVCVVVSVVVVVVVVVVVVVVVVVVVVVVVVVVVVVVCPDDDDDDDDDDDDDDDDDD

pLDDT: mean 74.75, std 15.26, range [38.0, 91.38]